Protein AF-A0A1G9WFT8-F1 (afdb_monomer)

Nearest PDB structures (foldseek):
  5hy3-assembly1_B  TM=4.842E-01  e=1.574E-01  Tequatrovirus T4
  5i8j-assembly1_B  TM=4.304E-01  e=1.179E+00  Escherichia phage RB69
  7dsz-assembly1_A  TM=3.699E-01  e=4.513E+00  Akkermansia muciniphila
  7dsz-assembly1_C  TM=3.695E-01  e=4.246E+00  Akkermansia muciniphila
  1q38-assembly1_A  TM=3.483E-01  e=3.536E+00  Homo sapiens

Radius of gyration: 10.87 Å; Cα contacts (8 Å, |Δi|>4): 115; chains: 1; bounding box: 28×18×28 Å

Foldseek 3Di:
DKWKFKWFDLPPDTDTPDIDDDPVVNLPDDQVVDPSGPWIKIFIDDPRHTDDIDTRD

Sequence (57 aa):
MKIYVILSFDGEGMENVYVGTDEEKALSLKPTDFENCGALFVEIWEDGEKTDDYRLE

Mean predicted aligned error: 2.24 Å

Solvent-accessible surface area (backbone atoms only — not comparable to full-atom values): 3362 Å² total; per-residue (Å²): 106,62,36,42,37,32,31,35,27,55,88,87,56,76,43,83,78,44,77,44,68,58,60,70,63,61,73,66,59,48,34,89,80,46,85,74,33,75,38,34,32,38,37,37,30,43,82,92,40,78,76,48,72,50,71,59,126

pLDDT: mean 96.44, std 2.49, range [85.5, 98.44]

Secondary structure (DSSP, 8-state):
-EEEEEEEE-SS-EEEEEEES-HHHHHH--GGGSTT-SEEEEEEEETTEEEEEEEE-

Structure (mmCIF, N/CA/C/O backbone):
data_AF-A0A1G9WFT8-F1
#
_entry.id   AF-A0A1G9WFT8-F1
#
loop_
_atom_site.group_PDB
_atom_site.id
_atom_site.type_symbol
_atom_site.label_atom_id
_atom_site.label_alt_id
_atom_site.label_comp_id
_atom_site.label_asym_id
_atom_site.label_entity_id
_atom_site.label_seq_id
_atom_site.pdbx_PDB_ins_code
_atom_site.Cartn_x
_atom_site.Cartn_y
_atom_site.Cartn_z
_atom_site.occupancy
_atom_site.B_iso_or_equiv
_atom_site.auth_seq_id
_atom_site.auth_comp_id
_atom_site.auth_asym_id
_atom_site.auth_atom_id
_atom_site.pdbx_PDB_model_num
ATOM 1 N N . MET A 1 1 ? -14.948 3.745 10.655 1.00 88.44 1 MET A N 1
ATOM 2 C CA . MET A 1 1 ? -13.858 2.717 10.701 1.00 88.44 1 MET A CA 1
ATOM 3 C C . MET A 1 1 ? -12.947 2.963 9.514 1.00 88.44 1 MET A C 1
ATOM 5 O O . MET A 1 1 ? -13.482 3.064 8.418 1.00 88.44 1 MET A O 1
ATOM 9 N N . LYS A 1 2 ? -11.625 3.063 9.716 1.00 96.31 2 LYS A N 1
ATOM 10 C CA . LYS A 1 2 ? -10.682 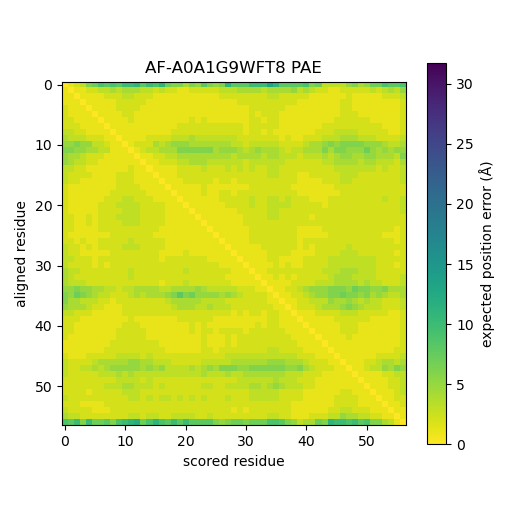3.380 8.633 1.00 96.31 2 LYS A CA 1
ATOM 11 C C . LYS A 1 2 ? -10.235 2.147 7.852 1.00 96.31 2 LYS A C 1
ATOM 13 O O . LYS A 1 2 ? -9.969 1.106 8.450 1.00 96.31 2 LYS A O 1
ATOM 18 N N . ILE A 1 3 ? -10.126 2.292 6.536 1.00 98.31 3 ILE A N 1
ATOM 19 C CA . ILE A 1 3 ? -9.544 1.317 5.613 1.00 98.31 3 ILE A CA 1
ATOM 20 C C . ILE A 1 3 ? -8.408 2.010 4.862 1.00 98.31 3 ILE A C 1
ATOM 22 O O . ILE A 1 3 ? -8.592 3.095 4.318 1.00 98.31 3 ILE A O 1
ATOM 26 N N . TYR A 1 4 ? -7.252 1.361 4.829 1.00 98.44 4 TYR A N 1
ATOM 27 C CA . TYR A 1 4 ? -6.070 1.779 4.090 1.00 98.44 4 TYR A CA 1
ATOM 28 C C . TYR A 1 4 ? -5.959 0.903 2.846 1.00 98.44 4 TYR A C 1
ATOM 30 O O . TYR A 1 4 ? -5.861 -0.325 2.952 1.00 98.44 4 TYR A O 1
ATOM 38 N N . VAL A 1 5 ? -5.996 1.533 1.675 1.00 98.38 5 VAL A N 1
ATOM 39 C CA . VAL A 1 5 ? -5.783 0.889 0.376 1.00 98.38 5 VAL A CA 1
ATOM 40 C C . VAL A 1 5 ? -4.422 1.331 -0.134 1.00 98.38 5 VAL A C 1
ATOM 42 O O . VAL A 1 5 ? -4.226 2.517 -0.378 1.00 98.38 5 VAL A O 1
ATOM 45 N N . ILE A 1 6 ? -3.482 0.398 -0.279 1.00 98.38 6 ILE A N 1
ATOM 46 C CA . ILE A 1 6 ? -2.177 0.683 -0.878 1.00 98.38 6 ILE A CA 1
ATOM 47 C C . ILE A 1 6 ? -2.204 0.276 -2.342 1.00 98.38 6 ILE A C 1
ATOM 49 O O . ILE A 1 6 ? -2.520 -0.869 -2.675 1.00 98.38 6 ILE A O 1
ATOM 53 N N . LEU A 1 7 ? -1.851 1.232 -3.189 1.00 98.25 7 LEU A N 1
ATOM 54 C CA . LEU A 1 7 ? -1.786 1.122 -4.634 1.00 98.25 7 LEU A CA 1
ATOM 55 C C . LEU A 1 7 ? -0.321 1.088 -5.062 1.00 98.25 7 LEU A C 1
ATOM 57 O O . LEU A 1 7 ? 0.443 1.988 -4.712 1.00 98.25 7 LEU A O 1
ATOM 61 N N . SER A 1 8 ? 0.057 0.074 -5.829 1.00 98.00 8 SER A N 1
ATOM 62 C CA . SER A 1 8 ? 1.316 0.028 -6.561 1.00 98.00 8 SER A CA 1
ATOM 63 C C . SER A 1 8 ? 1.148 0.687 -7.917 1.00 98.00 8 SER A C 1
ATOM 65 O O . SER A 1 8 ? 0.199 0.384 -8.634 1.00 98.00 8 SER A O 1
ATOM 67 N N . PHE A 1 9 ? 2.070 1.587 -8.248 1.00 97.44 9 PHE A N 1
ATOM 68 C CA . PHE A 1 9 ? 2.181 2.217 -9.554 1.00 97.44 9 PHE A CA 1
ATOM 69 C C . PHE A 1 9 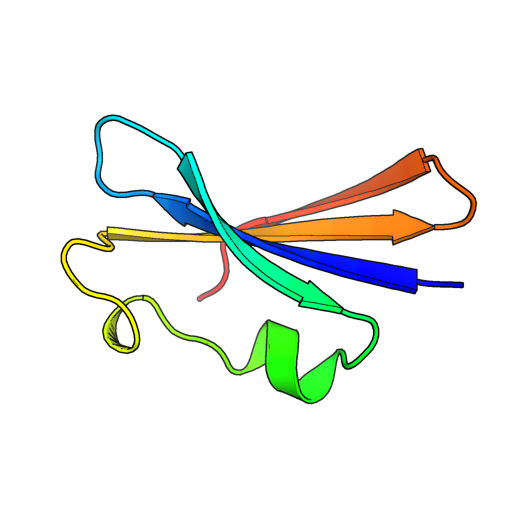? 3.439 1.722 -10.261 1.00 97.44 9 PHE A C 1
ATOM 71 O O . PHE A 1 9 ? 4.551 1.945 -9.770 1.00 97.44 9 PHE A O 1
ATOM 78 N N . ASP A 1 10 ? 3.277 1.103 -11.425 1.00 95.50 10 ASP A N 1
ATOM 79 C CA . ASP A 1 10 ? 4.377 0.572 -12.243 1.00 95.50 10 ASP A CA 1
ATOM 80 C C . ASP A 1 10 ? 4.841 1.533 -13.358 1.00 95.50 10 ASP A C 1
ATOM 82 O O . ASP A 1 10 ? 5.860 1.297 -14.007 1.00 95.50 10 ASP A O 1
ATOM 86 N N . GLY A 1 11 ? 4.141 2.656 -13.552 1.00 93.62 11 GLY A N 1
ATOM 87 C CA . GLY A 1 11 ? 4.376 3.594 -14.655 1.00 93.62 11 GLY A CA 1
ATOM 88 C C . GLY A 1 11 ? 3.280 3.579 -15.721 1.00 93.62 11 GLY A C 1
ATOM 89 O O . GLY A 1 11 ? 3.133 4.567 -16.442 1.00 93.62 11 GLY A O 1
ATOM 90 N N . GLU A 1 12 ? 2.490 2.508 -15.790 1.00 94.75 12 GLU A N 1
ATOM 91 C CA . GLU A 1 12 ? 1.394 2.327 -16.745 1.00 94.75 12 GLU A CA 1
ATOM 92 C C . GLU A 1 12 ? 0.031 2.244 -16.045 1.00 94.75 12 GLU A C 1
ATOM 94 O O . GLU A 1 12 ? -0.953 2.800 -16.541 1.00 94.75 12 GLU A O 1
ATOM 99 N N . GLY A 1 13 ? -0.028 1.606 -14.875 1.00 94.31 13 GLY A N 1
ATOM 100 C CA . GLY A 1 13 ? -1.258 1.332 -14.145 1.00 94.31 13 GLY A CA 1
ATOM 101 C C . GLY A 1 13 ? -1.104 1.374 -12.627 1.00 94.31 13 GLY A C 1
ATOM 102 O O . GLY A 1 13 ? -0.014 1.528 -12.083 1.00 94.31 13 GLY A O 1
ATOM 103 N N . MET A 1 14 ? -2.250 1.276 -11.952 1.00 95.75 14 MET A N 1
ATOM 104 C CA . MET A 1 14 ? -2.361 1.195 -10.497 1.00 95.75 14 MET A CA 1
ATOM 105 C C . MET A 1 14 ? -2.973 -0.151 -10.111 1.00 95.75 14 MET A C 1
ATOM 107 O O . MET A 1 14 ? -4.035 -0.503 -10.627 1.00 95.75 14 MET A O 1
ATOM 111 N N . GLU A 1 15 ? -2.359 -0.859 -9.166 1.00 96.25 15 GLU A N 1
ATOM 112 C CA . GLU A 1 15 ? -2.871 -2.125 -8.630 1.00 96.25 15 GLU A CA 1
ATOM 113 C C . GLU A 1 15 ? -2.962 -2.100 -7.103 1.00 96.25 15 GLU A C 1
ATOM 115 O O . GLU A 1 15 ? -2.053 -1.632 -6.420 1.00 96.25 15 GLU A O 1
ATOM 120 N N . ASN A 1 16 ? -4.043 -2.644 -6.536 1.00 97.19 16 ASN A N 1
ATOM 121 C CA . ASN A 1 16 ? -4.178 -2.765 -5.085 1.00 97.19 16 ASN A CA 1
ATOM 122 C C . ASN A 1 16 ? -3.241 -3.861 -4.567 1.00 97.19 16 ASN A C 1
ATOM 124 O O . ASN A 1 16 ? -3.466 -5.043 -4.824 1.00 97.19 16 ASN A O 1
ATOM 128 N N . VAL A 1 17 ? -2.252 -3.484 -3.762 1.00 97.19 17 VAL A N 1
ATOM 129 C CA . VAL A 1 17 ? -1.311 -4.424 -3.133 1.00 97.19 17 VAL A CA 1
ATOM 130 C C . VAL A 1 17 ? -1.613 -4.681 -1.658 1.00 97.19 17 VAL A C 1
ATOM 132 O O . VAL A 1 17 ? -1.183 -5.688 -1.094 1.00 97.19 17 VAL A O 1
ATOM 135 N N . TYR A 1 18 ? -2.406 -3.813 -1.028 1.00 98.00 18 TYR A N 1
ATOM 136 C CA . TYR A 1 18 ? -2.930 -4.034 0.316 1.00 98.00 18 TYR A CA 1
ATOM 137 C C . TYR A 1 18 ? -4.280 -3.342 0.503 1.00 98.00 18 TYR A C 1
ATOM 139 O O . TYR A 1 18 ? -4.479 -2.220 0.050 1.00 98.00 18 TYR A O 1
ATOM 147 N N . VAL A 1 19 ? -5.195 -4.009 1.206 1.00 98.06 19 VAL A N 1
ATOM 148 C CA . VAL A 1 19 ? -6.459 -3.437 1.683 1.00 98.06 19 VAL A CA 1
ATOM 149 C C . VAL A 1 19 ? -6.683 -3.948 3.098 1.00 98.06 19 VAL A C 1
ATOM 151 O O . VAL A 1 19 ? -6.791 -5.158 3.310 1.00 98.06 19 VAL A O 1
ATOM 154 N N . GLY A 1 20 ? -6.756 -3.052 4.076 1.00 97.88 20 GLY A N 1
ATOM 155 C CA . GLY A 1 20 ? -6.952 -3.464 5.461 1.00 97.88 20 GLY A CA 1
ATOM 156 C C . GLY A 1 20 ? -7.099 -2.306 6.432 1.00 97.88 20 GLY A C 1
ATOM 157 O O . GLY A 1 20 ? -7.075 -1.144 6.048 1.00 97.88 20 GLY A O 1
ATOM 158 N N . THR A 1 21 ? -7.269 -2.632 7.709 1.00 97.94 21 THR A N 1
ATOM 159 C CA . THR A 1 21 ? -7.472 -1.650 8.788 1.00 97.94 21 THR A CA 1
ATOM 160 C C . THR A 1 21 ? -6.219 -1.428 9.642 1.00 97.94 21 THR A C 1
ATOM 162 O O . THR A 1 21 ? -6.254 -0.624 10.567 1.00 97.94 21 THR A O 1
ATOM 165 N N . ASP A 1 22 ? -5.135 -2.167 9.384 1.00 98.06 22 ASP A N 1
ATOM 166 C CA . ASP A 1 22 ? -3.854 -2.019 10.083 1.00 98.06 22 ASP A C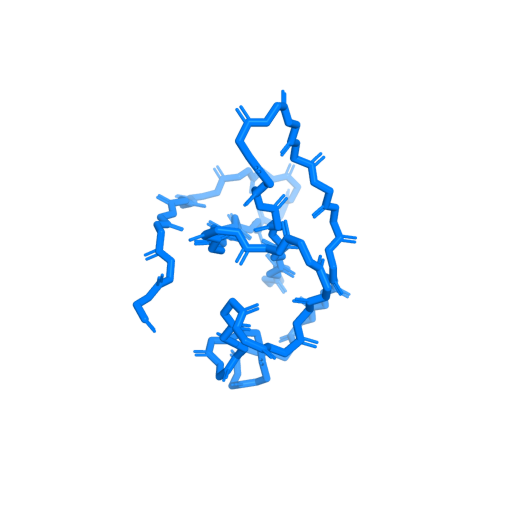A 1
ATOM 167 C C . ASP A 1 22 ? -3.034 -0.899 9.425 1.00 98.06 22 ASP A C 1
ATOM 169 O O . ASP A 1 22 ? -2.517 -1.070 8.316 1.00 98.06 22 ASP A O 1
ATOM 173 N N . GLU A 1 23 ? -2.988 0.250 10.104 1.00 96.94 23 GLU A N 1
ATOM 174 C CA . GLU A 1 23 ? -2.279 1.461 9.680 1.00 96.94 23 GLU A CA 1
ATOM 175 C C . GLU A 1 23 ? -0.761 1.270 9.690 1.00 96.94 23 GLU A C 1
ATOM 177 O O . GLU A 1 23 ? -0.094 1.623 8.723 1.00 96.94 23 GLU A O 1
ATOM 182 N N . GLU A 1 24 ?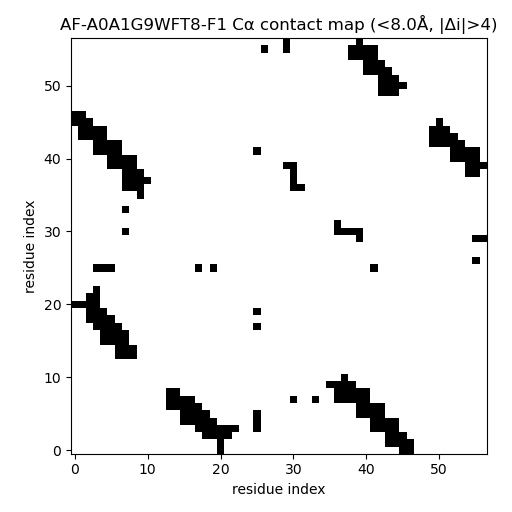 -0.206 0.679 10.750 1.00 97.62 24 GLU A N 1
ATOM 183 C CA . GLU A 1 24 ? 1.243 0.500 10.892 1.00 97.62 24 GLU A CA 1
ATOM 184 C C . GLU A 1 24 ? 1.786 -0.389 9.770 1.00 97.62 24 GLU A C 1
ATOM 186 O O . GLU A 1 24 ? 2.807 -0.087 9.147 1.00 97.62 24 GLU A O 1
ATOM 191 N N . LYS A 1 25 ? 1.053 -1.456 9.438 1.00 97.06 25 LYS A N 1
ATOM 192 C CA . LYS A 1 25 ? 1.382 -2.287 8.285 1.00 97.06 25 LYS A CA 1
ATOM 193 C C . LYS A 1 25 ? 1.238 -1.521 6.971 1.00 97.06 25 LYS A C 1
ATOM 195 O O . LYS A 1 25 ? 2.143 -1.591 6.150 1.00 97.06 25 LYS A O 1
ATOM 200 N N . ALA A 1 26 ? 0.133 -0.807 6.757 1.00 97.62 26 ALA A N 1
ATOM 201 C CA . ALA A 1 26 ? -0.106 -0.071 5.513 1.00 97.62 26 ALA A CA 1
ATOM 202 C C . ALA A 1 26 ? 0.998 0.959 5.227 1.00 97.62 26 ALA A C 1
ATOM 204 O O . ALA A 1 26 ? 1.508 1.022 4.111 1.00 97.62 26 ALA A O 1
ATOM 205 N N . LEU A 1 27 ? 1.386 1.727 6.248 1.00 96.44 27 LEU A N 1
ATOM 206 C CA . LEU A 1 27 ? 2.356 2.817 6.139 1.00 96.44 27 LEU A CA 1
ATOM 207 C C . LEU A 1 27 ? 3.821 2.354 6.205 1.00 96.44 27 LEU A C 1
ATOM 209 O O . LEU A 1 27 ? 4.718 3.156 5.965 1.00 96.44 27 LEU A O 1
ATOM 213 N N . SER A 1 28 ? 4.086 1.082 6.525 1.00 97.19 28 SER A N 1
ATOM 214 C CA . SER A 1 28 ? 5.442 0.510 6.494 1.00 97.19 28 SER A CA 1
ATOM 215 C C . SER A 1 28 ? 5.816 -0.130 5.155 1.00 97.19 28 SER A C 1
ATOM 217 O O . SER A 1 28 ? 6.992 -0.445 4.956 1.00 97.19 28 SER A O 1
ATOM 219 N N . LEU A 1 29 ? 4.848 -0.304 4.246 1.00 97.31 29 LEU A N 1
ATOM 220 C CA . LEU A 1 29 ? 5.081 -0.848 2.909 1.00 97.31 29 LEU A CA 1
ATOM 221 C C . LEU A 1 29 ? 5.917 0.103 2.055 1.00 97.31 29 LEU A C 1
ATOM 223 O O . LEU A 1 29 ? 5.725 1.318 2.069 1.00 97.31 29 LEU A O 1
ATOM 227 N N . LYS A 1 30 ? 6.815 -0.477 1.263 1.00 96.56 30 LYS A N 1
ATOM 228 C CA . LYS A 1 30 ? 7.729 0.240 0.376 1.00 96.56 30 LYS A CA 1
ATOM 229 C C . LYS A 1 30 ? 7.588 -0.248 -1.058 1.00 96.56 30 LYS A C 1
ATOM 231 O O . LYS A 1 30 ? 7.296 -1.423 -1.275 1.00 96.56 30 LYS A O 1
ATOM 236 N N . PRO A 1 31 ? 7.884 0.598 -2.062 1.00 96.31 31 PRO A N 1
ATOM 237 C CA . PRO A 1 31 ? 7.892 0.157 -3.455 1.00 96.31 31 PRO A CA 1
ATOM 238 C C . PRO A 1 31 ? 8.767 -1.084 -3.692 1.00 96.31 31 PRO A C 1
ATOM 240 O O . PRO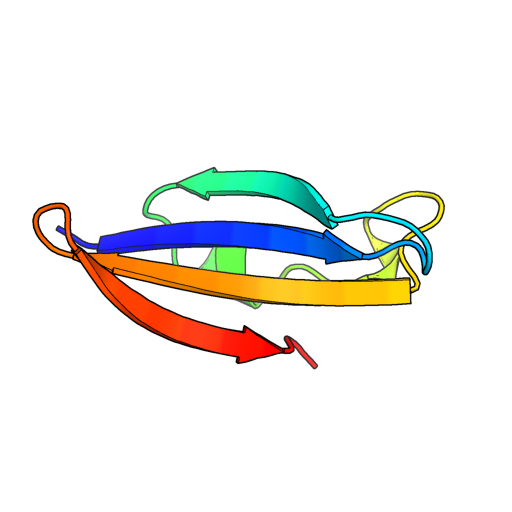 A 1 31 ? 8.406 -1.952 -4.474 1.00 96.31 31 PRO A O 1
ATOM 243 N N . THR A 1 32 ? 9.881 -1.214 -2.962 1.00 95.94 32 THR A N 1
ATOM 244 C CA . THR A 1 32 ? 10.805 -2.359 -3.056 1.00 95.94 32 THR A CA 1
ATOM 245 C C . THR A 1 32 ? 10.232 -3.689 -2.564 1.00 95.94 32 THR A C 1
ATOM 247 O O . THR A 1 32 ? 10.869 -4.717 -2.774 1.00 95.94 32 THR A O 1
ATOM 250 N N . ASP A 1 33 ? 9.071 -3.683 -1.908 1.00 95.88 33 ASP A N 1
ATOM 251 C CA . ASP A 1 33 ? 8.399 -4.899 -1.442 1.00 95.88 33 ASP A CA 1
ATOM 252 C C . ASP A 1 33 ? 7.586 -5.582 -2.561 1.00 95.88 33 ASP A C 1
ATOM 254 O O . ASP A 1 33 ? 7.115 -6.706 -2.380 1.00 95.88 33 ASP A O 1
ATOM 258 N N . PHE A 1 34 ? 7.437 -4.927 -3.720 1.00 94.38 34 PHE A N 1
ATOM 259 C CA . PHE A 1 34 ? 6.618 -5.381 -4.844 1.00 94.38 34 PHE A CA 1
ATOM 260 C C . PHE A 1 34 ? 7.419 -5.404 -6.154 1.00 94.38 34 PHE A C 1
ATOM 262 O O . PHE A 1 34 ? 8.245 -4.528 -6.420 1.00 94.38 34 PHE A O 1
ATOM 269 N N . GLU A 1 35 ? 7.171 -6.405 -7.000 1.00 90.81 35 GLU A N 1
ATOM 270 C CA . GLU A 1 35 ? 7.793 -6.475 -8.327 1.00 90.81 35 GLU A CA 1
ATOM 271 C C . GLU A 1 35 ? 7.249 -5.370 -9.242 1.00 90.81 35 GLU A C 1
ATOM 273 O O . GLU A 1 35 ? 6.062 -5.067 -9.220 1.00 90.81 35 GLU A O 1
ATOM 278 N N . ASN A 1 36 ? 8.125 -4.776 -10.060 1.00 91.25 36 ASN A N 1
ATOM 279 C CA . ASN A 1 36 ? 7.785 -3.716 -11.020 1.00 91.25 36 ASN A CA 1
ATOM 280 C C . ASN A 1 36 ? 7.085 -2.481 -10.415 1.00 91.25 36 ASN A C 1
ATOM 282 O O . ASN A 1 36 ? 6.419 -1.744 -11.128 1.00 91.25 36 ASN A O 1
ATOM 286 N N . CYS A 1 37 ? 7.268 -2.201 -9.124 1.00 96.19 37 CYS A N 1
ATOM 287 C CA . CYS A 1 37 ? 6.635 -1.063 -8.465 1.00 96.19 37 CYS A CA 1
ATOM 288 C C . CYS A 1 37 ? 7.558 0.168 -8.425 1.00 96.19 37 CYS A C 1
ATOM 290 O O . CYS A 1 37 ? 8.573 0.186 -7.728 1.00 96.19 37 CYS A O 1
ATOM 292 N N . GLY A 1 38 ? 7.179 1.235 -9.130 1.00 95.25 38 GLY A N 1
ATOM 293 C CA . GLY A 1 38 ? 7.895 2.515 -9.135 1.00 95.25 38 GLY A CA 1
ATOM 294 C C . GLY A 1 38 ? 7.484 3.467 -8.005 1.00 95.25 38 GLY A C 1
ATOM 295 O O . GLY A 1 38 ? 8.289 4.293 -7.564 1.00 95.25 38 GLY A O 1
ATOM 296 N N . ALA A 1 39 ? 6.244 3.372 -7.521 1.00 97.56 39 ALA A N 1
ATOM 297 C CA . ALA A 1 39 ? 5.745 4.173 -6.406 1.00 97.56 39 ALA A CA 1
ATOM 298 C C . ALA A 1 39 ? 4.570 3.491 -5.697 1.00 97.56 39 ALA A C 1
ATOM 300 O O . ALA A 1 39 ? 3.840 2.718 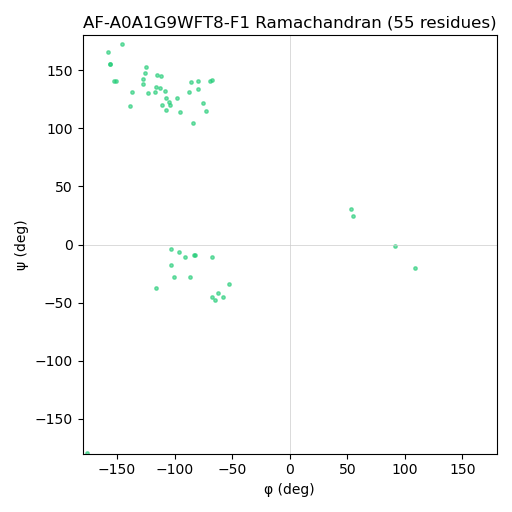-6.310 1.00 97.56 39 ALA A O 1
ATOM 301 N N . LEU A 1 40 ? 4.372 3.834 -4.423 1.00 98.31 40 LEU A N 1
ATOM 302 C CA . LEU A 1 40 ? 3.182 3.462 -3.671 1.00 98.31 40 LEU A 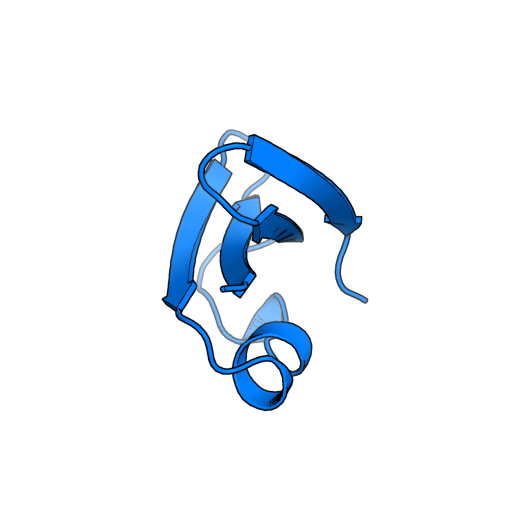CA 1
ATOM 303 C C . LEU A 1 40 ? 2.339 4.692 -3.353 1.00 98.31 40 LEU A C 1
ATOM 305 O O . LEU A 1 40 ? 2.867 5.767 -3.062 1.00 98.31 40 LEU A O 1
ATOM 309 N N . PHE A 1 41 ? 1.029 4.505 -3.361 1.00 98.12 41 PHE A N 1
ATOM 310 C CA . PHE A 1 41 ? 0.053 5.485 -2.907 1.00 98.12 41 PHE A CA 1
ATOM 311 C C . PHE A 1 41 ? -0.839 4.838 -1.862 1.00 98.12 41 PHE A C 1
ATOM 313 O O . PHE A 1 41 ? -1.107 3.642 -1.929 1.00 98.12 41 PHE A O 1
ATOM 320 N N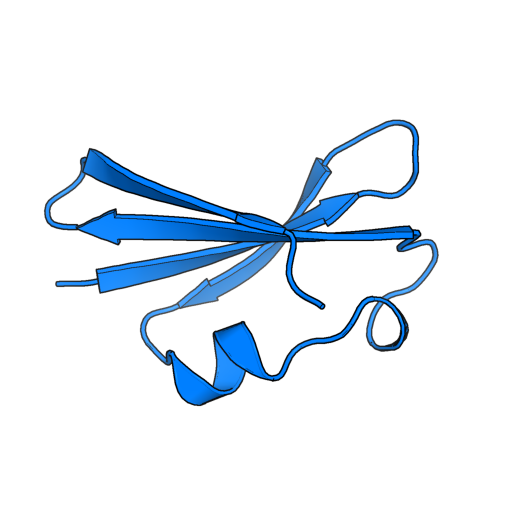 . VAL A 1 42 ? -1.295 5.628 -0.903 1.00 98.31 42 VAL A N 1
ATOM 321 C CA . VAL A 1 42 ? -2.296 5.222 0.074 1.00 98.31 42 VAL A CA 1
ATOM 322 C C . VAL A 1 42 ? -3.567 6.010 -0.174 1.00 98.31 42 VAL A C 1
ATOM 324 O O . VAL A 1 42 ? -3.521 7.225 -0.338 1.00 98.31 42 VAL A O 1
ATOM 327 N N . GLU A 1 43 ? -4.701 5.321 -0.168 1.00 98.38 43 GLU A N 1
ATOM 328 C CA . GLU A 1 43 ? -6.009 5.934 0.016 1.00 98.38 43 GLU A CA 1
ATOM 329 C C . GLU A 1 43 ? -6.547 5.560 1.396 1.00 98.38 43 GLU A C 1
ATOM 331 O O . GLU A 1 43 ? -6.551 4.385 1.781 1.00 98.38 43 GLU A O 1
ATOM 336 N N . ILE A 1 44 ? -7.027 6.559 2.132 1.00 98.38 44 ILE A N 1
ATOM 337 C CA . ILE A 1 44 ? -7.675 6.385 3.428 1.00 98.38 44 ILE A CA 1
ATOM 338 C C . ILE A 1 44 ? -9.171 6.564 3.227 1.00 98.38 44 ILE A C 1
ATOM 340 O O . ILE A 1 44 ? -9.634 7.602 2.753 1.00 98.38 44 ILE A O 1
ATOM 344 N N . TRP A 1 45 ? -9.922 5.541 3.610 1.00 98.31 45 TRP A N 1
ATOM 345 C CA . TRP A 1 45 ? -11.372 5.504 3.512 1.00 98.31 45 TRP A CA 1
ATOM 346 C C . TRP A 1 45 ? -11.987 5.418 4.904 1.00 98.31 45 TRP A C 1
ATOM 348 O O . TRP A 1 45 ? -11.554 4.610 5.725 1.00 98.31 45 TRP A O 1
ATOM 358 N N . GLU A 1 46 ? -13.024 6.209 5.161 1.00 97.81 46 GLU 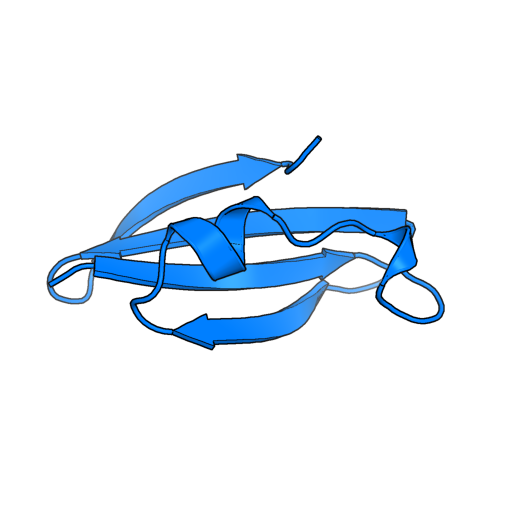A N 1
ATOM 359 C CA . GLU A 1 46 ? -13.789 6.189 6.405 1.00 97.81 46 GLU A CA 1
ATOM 360 C C . GLU A 1 46 ? -15.285 6.278 6.092 1.00 97.81 46 GLU A C 1
ATOM 362 O O . GLU A 1 46 ? -15.724 7.077 5.273 1.00 97.81 46 GLU A O 1
ATOM 367 N N . ASP A 1 47 ? -16.067 5.387 6.705 1.00 95.62 47 ASP A N 1
ATOM 368 C CA . ASP A 1 47 ? -17.532 5.333 6.587 1.00 95.62 47 ASP A CA 1
ATOM 369 C C . ASP A 1 47 ? -18.065 5.278 5.138 1.00 95.62 47 ASP A C 1
ATOM 371 O O . ASP A 1 47 ? -19.179 5.699 4.839 1.00 95.62 47 ASP A O 1
ATOM 375 N N . GLY A 1 48 ? -17.279 4.666 4.244 1.00 93.62 48 GLY A N 1
ATOM 376 C CA . GLY A 1 48 ? -17.624 4.451 2.836 1.00 93.62 48 GLY A CA 1
ATOM 377 C C . GLY A 1 48 ? -17.175 5.567 1.893 1.00 93.62 48 GLY A C 1
ATOM 378 O O . GLY A 1 48 ? -17.364 5.436 0.685 1.00 93.62 48 GLY A O 1
ATOM 379 N N . GLU A 1 49 ? -16.546 6.621 2.412 1.00 97.31 49 GLU A N 1
ATOM 380 C CA . GLU A 1 49 ? -16.025 7.738 1.626 1.00 97.31 49 GLU A CA 1
ATOM 381 C C . GLU A 1 49 ? -14.499 7.812 1.721 1.00 97.31 49 GLU A C 1
ATOM 383 O O . GLU A 1 49 ? -13.903 7.501 2.755 1.00 97.31 49 GLU A O 1
ATOM 388 N N . LYS A 1 50 ? -13.847 8.223 0.628 1.00 97.56 50 LYS A N 1
ATOM 389 C CA . LYS A 1 50 ? -12.409 8.493 0.641 1.00 97.56 50 LYS A CA 1
ATOM 390 C C . LYS A 1 50 ? -12.162 9.821 1.348 1.00 97.56 50 LYS A C 1
ATOM 392 O O . LYS A 1 50 ? -12.675 10.851 0.916 1.00 97.56 50 LYS A O 1
ATOM 397 N N . THR A 1 51 ? -11.368 9.793 2.411 1.00 98.12 51 THR A N 1
ATOM 398 C CA . THR A 1 51 ? -11.061 10.969 3.232 1.00 98.12 51 THR A CA 1
ATOM 399 C C . THR A 1 51 ? -9.705 11.583 2.921 1.00 98.12 51 THR A C 1
ATOM 401 O O . THR A 1 51 ? -9.527 12.775 3.149 1.00 98.12 51 THR A O 1
ATOM 404 N N . ASP A 1 52 ? -8.748 10.782 2.442 1.00 97.94 52 ASP A N 1
ATOM 405 C CA . ASP A 1 52 ? -7.394 11.249 2.133 1.00 97.94 52 ASP A CA 1
ATOM 406 C C . ASP A 1 52 ? -6.714 10.342 1.098 1.00 97.94 52 ASP A C 1
ATOM 408 O O . ASP A 1 52 ? -7.048 9.156 0.993 1.00 97.94 52 ASP A O 1
ATOM 412 N N . ASP A 1 53 ? -5.748 10.889 0.365 1.00 97.75 53 ASP A N 1
ATOM 413 C CA . ASP A 1 53 ? -4.812 10.119 -0.445 1.00 97.75 53 ASP A CA 1
ATOM 414 C C . ASP A 1 53 ? -3.472 10.834 -0.630 1.00 97.75 53 ASP A C 1
ATOM 416 O O . ASP A 1 53 ? -3.400 12.050 -0.808 1.00 97.75 53 ASP A O 1
ATOM 420 N N . TYR A 1 54 ? -2.388 10.063 -0.577 1.00 97.81 54 TYR A N 1
ATOM 421 C CA . TYR A 1 54 ? -1.040 10.584 -0.771 1.00 97.81 54 TYR A CA 1
ATOM 422 C C . TYR A 1 54 ? -0.065 9.488 -1.193 1.00 97.81 54 TYR A C 1
ATOM 424 O O . TYR A 1 54 ? -0.335 8.290 -1.114 1.00 97.81 54 TYR A O 1
ATOM 432 N N . ARG A 1 55 ? 1.102 9.914 -1.672 1.00 97.25 55 ARG A N 1
ATOM 433 C CA . ARG A 1 55 ? 2.206 9.023 -2.029 1.00 97.25 55 ARG A CA 1
ATOM 434 C C . ARG A 1 55 ? 2.969 8.598 -0.770 1.00 97.25 55 ARG A C 1
ATOM 436 O O . ARG A 1 55 ? 3.314 9.458 0.034 1.00 97.25 55 ARG A O 1
ATOM 443 N N . LEU A 1 56 ? 3.272 7.308 -0.637 1.00 94.50 56 LEU A N 1
ATOM 444 C CA . LEU A 1 56 ? 4.155 6.792 0.416 1.00 94.50 56 LEU A CA 1
ATOM 445 C C . LEU A 1 56 ? 5.635 7.022 0.052 1.00 94.50 56 LEU A C 1
ATOM 447 O O . LEU A 1 56 ? 6.012 6.884 -1.119 1.00 94.50 56 LEU A O 1
ATOM 451 N N . GLU A 1 57 ? 6.447 7.385 1.051 1.00 85.50 57 GLU A N 1
ATOM 452 C CA . GLU A 1 57 ? 7.893 7.669 0.928 1.00 85.50 57 GLU A CA 1
ATOM 453 C C . GLU A 1 57 ? 8.789 6.434 1.112 1.00 85.50 57 GLU A C 1
ATOM 455 O O . GLU A 1 57 ? 8.517 5.601 2.007 1.00 85.50 57 GLU A O 1
#